Protein AF-A0A835RXQ4-F1 (afdb_monomer_lite)

Foldseek 3Di:
DPPDDPPDPVVLQVVLVVVCVVPVHDSVPKDKDKDWDWDQPP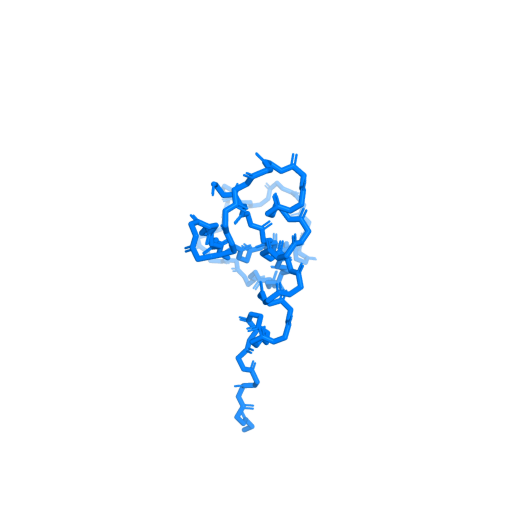DPDCPVPDPDGDTDTDIDIDID

Structure (mmCIF, N/CA/C/O backbone):
data_AF-A0A835RXQ4-F1
#
_entry.id   AF-A0A835RXQ4-F1
#
loop_
_atom_site.group_PDB
_atom_site.id
_atom_site.type_symbol
_atom_site.label_atom_id
_atom_site.label_alt_id
_atom_site.label_comp_id
_atom_site.label_asym_id
_atom_site.label_entity_id
_atom_site.label_seq_id
_atom_site.pdbx_PDB_ins_code
_atom_site.Cartn_x
_atom_site.Cartn_y
_atom_site.Cartn_z
_atom_site.occupancy
_atom_site.B_iso_or_equiv
_atom_site.auth_seq_id
_atom_site.auth_comp_id
_atom_site.auth_asym_id
_atom_site.auth_atom_id
_atom_site.pdbx_PDB_model_num
ATOM 1 N N . MET A 1 1 ? 11.781 -19.998 -6.957 1.00 39.59 1 MET A N 1
ATOM 2 C CA . MET A 1 1 ? 11.919 -18.969 -5.906 1.00 39.59 1 MET A CA 1
ATOM 3 C C . MET A 1 1 ? 10.522 -18.467 -5.617 1.00 39.59 1 MET A C 1
ATOM 5 O O . MET A 1 1 ? 9.895 -17.955 -6.533 1.00 39.59 1 MET A O 1
ATOM 9 N N . GLY A 1 2 ? 9.980 -18.763 -4.433 1.00 48.97 2 GLY A N 1
ATOM 10 C CA . GLY A 1 2 ? 8.630 -18.329 -4.073 1.00 48.97 2 GLY A CA 1
ATOM 11 C C . GLY A 1 2 ? 8.606 -16.809 -4.036 1.00 48.97 2 GLY A C 1
ATOM 12 O O . GLY A 1 2 ? 9.388 -16.217 -3.297 1.00 48.97 2 GLY A O 1
ATOM 13 N N . ALA A 1 3 ? 7.785 -16.192 -4.883 1.00 61.97 3 ALA A N 1
ATOM 14 C CA . ALA A 1 3 ? 7.598 -14.754 -4.856 1.00 61.97 3 ALA A CA 1
ATOM 15 C C . ALA A 1 3 ? 7.043 -14.389 -3.475 1.00 61.97 3 ALA A C 1
ATOM 17 O O . ALA A 1 3 ? 5.951 -14.823 -3.108 1.00 61.97 3 ALA A O 1
ATOM 18 N N . SER A 1 4 ? 7.814 -13.647 -2.685 1.00 66.75 4 SER A N 1
ATOM 19 C CA . SER A 1 4 ? 7.279 -12.950 -1.520 1.00 66.75 4 SER A CA 1
ATOM 20 C C . SER A 1 4 ? 6.115 -12.086 -2.004 1.00 66.75 4 SER A C 1
ATOM 22 O O . SER A 1 4 ? 6.301 -11.281 -2.917 1.00 66.75 4 SER A O 1
ATOM 24 N N . SER A 1 5 ? 4.915 -12.281 -1.455 1.00 73.00 5 SER A N 1
ATOM 25 C CA . SER A 1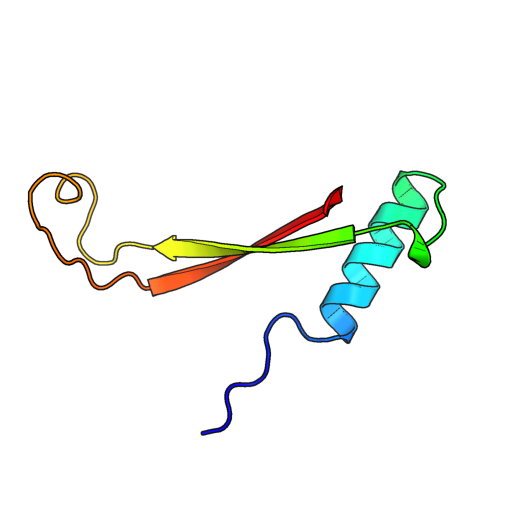 5 ? 3.756 -11.480 -1.847 1.00 73.00 5 SER A CA 1
ATOM 26 C C . SER A 1 5 ? 3.984 -10.040 -1.402 1.00 73.00 5 SER A C 1
ATOM 28 O O . SER A 1 5 ? 4.084 -9.779 -0.202 1.00 73.00 5 SER A O 1
ATOM 30 N N . TRP A 1 6 ? 4.086 -9.127 -2.363 1.00 77.81 6 TRP A N 1
ATOM 31 C CA . TRP A 1 6 ? 4.085 -7.696 -2.097 1.00 77.81 6 TRP A CA 1
ATOM 32 C C . TRP A 1 6 ? 2.689 -7.117 -2.394 1.00 77.81 6 TRP A C 1
ATOM 34 O O . TRP A 1 6 ? 2.087 -7.504 -3.402 1.00 77.81 6 TRP A O 1
ATOM 44 N N . PRO A 1 7 ? 2.176 -6.202 -1.553 1.00 84.62 7 PRO A N 1
ATOM 45 C CA . PRO A 1 7 ? 2.787 -5.726 -0.314 1.00 84.62 7 PRO A CA 1
ATOM 46 C C . PRO A 1 7 ? 2.682 -6.773 0.795 1.00 84.62 7 PRO A C 1
ATOM 48 O O . PRO A 1 7 ? 1.764 -7.597 0.817 1.00 84.62 7 PRO A O 1
ATOM 51 N N . SER A 1 8 ? 3.632 -6.746 1.726 1.00 89.50 8 SER A N 1
ATOM 52 C CA . SER A 1 8 ? 3.559 -7.579 2.922 1.00 89.50 8 SER A CA 1
ATOM 53 C C . SER A 1 8 ? 2.367 -7.173 3.795 1.00 89.50 8 SER A C 1
ATOM 55 O O . SER A 1 8 ? 1.910 -6.028 3.775 1.00 89.50 8 SER A O 1
ATOM 57 N N . ALA A 1 9 ? 1.878 -8.100 4.622 1.00 90.69 9 ALA A N 1
ATOM 58 C CA . ALA A 1 9 ? 0.793 -7.806 5.562 1.00 90.69 9 ALA A CA 1
ATOM 59 C C . ALA A 1 9 ? 1.135 -6.631 6.500 1.00 90.69 9 ALA A C 1
ATOM 61 O O . ALA A 1 9 ? 0.260 -5.833 6.830 1.00 90.69 9 ALA A O 1
ATOM 62 N N . THR A 1 10 ? 2.409 -6.493 6.880 1.00 93.12 10 THR A N 1
ATOM 63 C CA . THR A 1 10 ? 2.898 -5.389 7.714 1.00 93.12 10 THR A CA 1
ATOM 64 C C . THR A 1 10 ? 2.829 -4.045 6.987 1.00 93.12 10 THR A C 1
ATOM 66 O O . THR A 1 10 ? 2.372 -3.073 7.577 1.00 93.12 10 THR A O 1
ATOM 69 N N . GLU A 1 11 ? 3.222 -3.982 5.709 1.00 91.12 11 GLU A N 1
ATOM 70 C CA . GLU A 1 11 ? 3.110 -2.758 4.896 1.00 91.12 11 GLU A CA 1
ATOM 71 C C . GLU A 1 11 ? 1.644 -2.345 4.695 1.00 91.12 11 GLU A C 1
ATOM 73 O O . GLU A 1 11 ? 1.314 -1.164 4.790 1.00 91.12 11 GLU A O 1
ATOM 78 N N . ILE A 1 12 ? 0.748 -3.315 4.471 1.00 91.75 12 ILE A N 1
ATOM 79 C CA . ILE A 1 12 ? -0.696 -3.057 4.361 1.00 91.75 12 ILE A CA 1
ATOM 80 C C . ILE A 1 12 ? -1.244 -2.491 5.676 1.00 91.75 12 ILE A C 1
ATOM 82 O O . ILE A 1 12 ? -2.020 -1.535 5.653 1.00 91.75 12 ILE A O 1
ATOM 86 N N . LEU A 1 13 ? -0.856 -3.069 6.816 1.00 94.12 13 LEU A N 1
ATOM 87 C CA . LEU A 1 13 ? -1.309 -2.613 8.128 1.00 94.12 13 LEU A CA 1
ATOM 88 C C . LEU A 1 13 ? -0.811 -1.197 8.441 1.00 94.12 13 LEU A C 1
ATOM 90 O O . LEU A 1 13 ? -1.613 -0.357 8.837 1.00 94.12 13 LEU A O 1
ATOM 94 N N . ASP A 1 14 ? 0.473 -0.911 8.211 1.00 94.50 14 ASP A N 1
ATOM 95 C CA . ASP A 1 14 ? 1.052 0.420 8.438 1.00 94.50 14 ASP A CA 1
ATOM 96 C C . ASP A 1 14 ? 0.354 1.500 7.590 1.00 94.50 14 ASP A C 1
ATOM 98 O O . ASP A 1 14 ? -0.009 2.564 8.099 1.00 94.50 14 ASP A O 1
ATOM 102 N N . ALA A 1 15 ? 0.077 1.203 6.314 1.00 93.19 15 ALA A N 1
ATOM 103 C CA . ALA A 1 15 ? -0.668 2.102 5.435 1.00 93.19 15 ALA A CA 1
ATOM 104 C C . ALA A 1 15 ? -2.100 2.357 5.938 1.00 93.19 15 ALA A C 1
ATOM 106 O O . ALA A 1 15 ? -2.557 3.502 5.946 1.00 93.19 15 ALA A O 1
ATOM 107 N N . LYS A 1 16 ? -2.807 1.312 6.392 1.00 95.38 16 LYS A N 1
ATOM 108 C CA . LYS A 1 16 ? -4.166 1.452 6.933 1.00 95.38 16 LYS A CA 1
ATOM 109 C C . LYS A 1 16 ? -4.202 2.282 8.216 1.00 95.38 16 LYS A C 1
ATOM 111 O O . LYS A 1 16 ? -5.072 3.140 8.334 1.00 95.38 16 LYS A O 1
ATOM 116 N N . THR A 1 17 ? -3.266 2.065 9.142 1.00 96.25 17 THR A N 1
ATOM 117 C CA . THR A 1 17 ? -3.193 2.809 10.411 1.00 96.25 17 THR A CA 1
ATOM 118 C C . THR A 1 17 ? -3.002 4.303 10.168 1.00 96.25 17 THR A C 1
ATOM 120 O O . THR A 1 17 ? -3.773 5.107 10.682 1.00 96.25 17 THR A O 1
ATOM 123 N N . LYS A 1 18 ? -2.056 4.685 9.301 1.00 95.75 18 LYS A N 1
ATOM 124 C CA . LYS A 1 18 ? -1.816 6.101 8.967 1.00 95.75 18 LYS A CA 1
ATOM 125 C C . LYS A 1 18 ? -3.064 6.786 8.412 1.00 95.75 18 LYS A C 1
ATOM 127 O O . LYS A 1 18 ? -3.382 7.910 8.782 1.00 95.75 18 LYS A O 1
ATOM 132 N N . VAL A 1 19 ? -3.802 6.109 7.538 1.00 94.38 19 VAL A N 1
ATOM 133 C CA . VAL A 1 19 ? -5.033 6.663 6.950 1.00 94.38 19 VAL A CA 1
ATOM 134 C C . VAL A 1 19 ? -6.151 6.746 7.970 1.00 94.38 19 VAL A C 1
ATOM 136 O O . VAL A 1 19 ? -6.890 7.728 7.976 1.00 94.38 19 VAL A O 1
ATOM 139 N N . SER A 1 20 ? -6.299 5.722 8.807 1.00 96.06 20 SER A N 1
ATOM 140 C CA . SER A 1 20 ? -7.269 5.704 9.899 1.00 96.06 20 SER A CA 1
ATOM 141 C C . SER A 1 20 ? -7.071 6.927 10.799 1.00 96.06 20 SER A C 1
ATOM 143 O O . SER A 1 20 ? -8.011 7.702 10.978 1.00 96.06 20 SER A O 1
ATOM 145 N N . GLU A 1 21 ? -5.832 7.201 11.217 1.00 96.69 21 GLU A N 1
ATOM 146 C CA . GLU A 1 21 ? -5.472 8.393 11.997 1.00 96.69 21 GLU A CA 1
ATOM 147 C C . GLU A 1 21 ? -5.775 9.702 11.251 1.00 96.69 21 GLU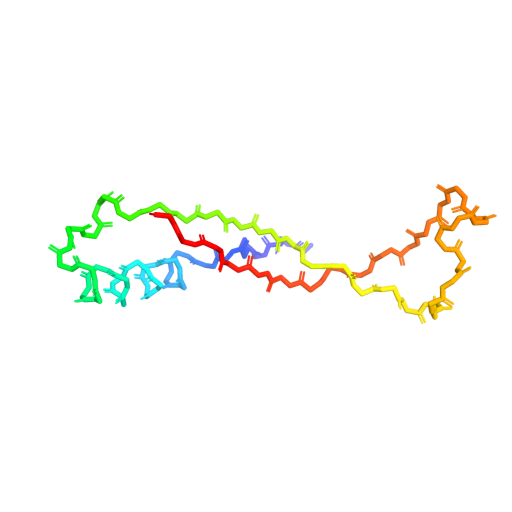 A C 1
ATOM 149 O O . GLU A 1 21 ? -6.352 10.626 11.823 1.00 96.69 21 GLU A O 1
ATOM 154 N N . MET A 1 22 ? -5.434 9.785 9.960 1.00 95.12 22 MET A N 1
ATOM 155 C CA . MET A 1 22 ? -5.673 10.985 9.145 1.00 95.12 22 MET A CA 1
ATOM 156 C C . MET A 1 22 ? -7.157 11.249 8.859 1.00 95.12 22 MET A C 1
ATOM 158 O O . MET A 1 22 ? -7.554 12.399 8.672 1.00 95.12 22 MET A O 1
ATOM 162 N N . SER A 1 23 ? -7.970 10.196 8.773 1.00 93.38 23 SER A N 1
ATOM 163 C CA . SER A 1 23 ? -9.382 10.272 8.376 1.00 93.38 23 SER A CA 1
ATOM 164 C C . SER A 1 23 ? -10.361 10.197 9.548 1.00 93.38 23 SER A C 1
ATOM 166 O O . SER A 1 23 ? -11.545 10.478 9.354 1.00 93.38 23 SER A O 1
ATOM 168 N N . GLY A 1 24 ? -9.895 9.821 10.745 1.00 93.56 24 GLY A N 1
ATOM 169 C CA . GLY A 1 24 ? -10.733 9.573 11.921 1.00 93.56 24 GLY A CA 1
ATOM 170 C C . GLY A 1 24 ? -11.652 8.354 11.780 1.00 93.56 24 GLY A C 1
ATOM 171 O O . GLY A 1 24 ? -12.667 8.277 12.469 1.00 93.56 24 GLY A O 1
ATOM 172 N N . ARG A 1 25 ? -11.346 7.441 10.850 1.00 94.88 25 ARG A N 1
ATOM 173 C CA . ARG A 1 25 ? -12.095 6.195 10.608 1.00 94.88 25 ARG A CA 1
ATOM 174 C C . ARG A 1 25 ? -11.391 5.014 11.253 1.00 94.88 25 ARG A C 1
ATOM 176 O O . ARG A 1 25 ? -10.182 5.060 11.441 1.00 94.88 25 ARG A O 1
ATOM 183 N N . GLU A 1 26 ? -12.122 3.938 11.506 1.00 96.12 26 GLU A N 1
ATOM 184 C CA . GLU A 1 26 ? -11.537 2.689 11.996 1.00 96.12 26 GLU A CA 1
ATOM 185 C C . GLU A 1 26 ? -10.637 2.031 10.933 1.00 96.12 26 GLU A C 1
ATOM 187 O O . GLU A 1 26 ? -10.841 2.169 9.722 1.00 96.12 26 GLU A O 1
ATOM 192 N N . VAL A 1 27 ? -9.620 1.292 11.379 1.00 94.44 27 VAL A N 1
ATOM 193 C CA . VAL A 1 27 ? -8.634 0.625 10.504 1.00 94.44 27 VAL A CA 1
ATOM 194 C C . VAL A 1 27 ? -9.296 -0.432 9.604 1.00 94.44 27 VAL A C 1
ATOM 196 O O . VAL A 1 27 ? -8.849 -0.677 8.472 1.00 94.44 27 VAL A O 1
ATOM 199 N N . GLU A 1 28 ? -10.375 -1.063 10.076 1.00 94.62 28 GLU A N 1
ATOM 200 C CA . GLU A 1 28 ? -11.168 -2.033 9.317 1.00 94.62 28 GLU A CA 1
ATOM 201 C C . GLU A 1 28 ? -11.887 -1.402 8.117 1.00 94.62 28 GLU A C 1
ATOM 203 O O . GLU A 1 28 ? -12.028 -2.065 7.085 1.00 94.62 28 GLU A O 1
ATOM 208 N N . ASP A 1 29 ? -12.265 -0.123 8.213 1.00 92.38 29 ASP A N 1
ATOM 209 C CA . ASP A 1 29 ? -12.984 0.600 7.157 1.00 92.38 29 ASP A CA 1
ATOM 210 C C . ASP A 1 29 ? -12.072 1.032 6.001 1.00 92.38 29 ASP A C 1
ATOM 212 O O . ASP A 1 29 ? -12.541 1.227 4.875 1.00 92.38 29 ASP A O 1
ATOM 216 N N . VAL A 1 30 ? -10.763 1.154 6.250 1.00 92.44 30 VAL A N 1
ATOM 217 C CA . VAL A 1 30 ? -9.779 1.541 5.231 1.00 92.44 30 VAL A CA 1
ATOM 218 C C . VAL A 1 30 ? -9.593 0.410 4.218 1.00 92.44 30 VAL A C 1
ATOM 220 O O . VAL A 1 30 ? -9.336 -0.739 4.588 1.00 92.44 30 VAL A O 1
ATOM 223 N N . LYS A 1 31 ? -9.660 0.710 2.917 1.00 92.56 31 LYS A N 1
ATOM 224 C CA . LYS A 1 31 ? -9.427 -0.276 1.846 1.00 92.56 31 LYS A CA 1
ATOM 225 C C . LYS A 1 31 ? -8.166 0.064 1.067 1.00 92.56 31 LYS A C 1
ATOM 227 O O . LYS A 1 31 ? -7.940 1.214 0.704 1.00 92.56 31 LYS A O 1
ATOM 232 N N . VAL A 1 32 ? -7.369 -0.964 0.781 1.00 88.38 32 VAL A N 1
ATOM 233 C CA . VAL A 1 32 ? -6.103 -0.839 0.054 1.00 88.38 32 VAL A CA 1
ATOM 234 C C . VAL A 1 32 ? -6.260 -1.437 -1.338 1.00 88.38 32 VAL A C 1
ATOM 236 O O . VAL A 1 32 ? -6.705 -2.576 -1.480 1.00 88.38 32 VAL A O 1
ATOM 239 N N . VAL A 1 33 ? -5.894 -0.668 -2.360 1.00 87.81 33 VAL A N 1
ATOM 240 C CA . VAL A 1 33 ? -5.802 -1.127 -3.749 1.00 87.81 33 VAL A CA 1
ATOM 241 C C . VAL A 1 33 ? -4.354 -1.004 -4.190 1.00 87.81 33 VAL A C 1
ATOM 243 O O . VAL A 1 33 ? -3.736 0.047 -4.045 1.00 87.81 33 VAL A O 1
ATOM 246 N N . VAL A 1 34 ? -3.816 -2.087 -4.735 1.00 83.94 34 VAL A N 1
ATOM 247 C CA . VAL A 1 34 ? -2.427 -2.155 -5.181 1.00 83.94 34 VAL A CA 1
ATOM 248 C C . VAL A 1 34 ? -2.399 -2.085 -6.700 1.00 83.94 34 VAL A C 1
ATOM 250 O O . VAL A 1 34 ? -3.075 -2.873 -7.360 1.00 83.94 34 VAL A O 1
ATOM 253 N N . SER A 1 35 ? -1.622 -1.154 -7.250 1.00 79.81 35 SER A N 1
ATOM 254 C CA . SER A 1 35 ? -1.411 -1.033 -8.691 1.00 79.81 35 SER A CA 1
ATOM 255 C C . SER A 1 35 ? 0.085 -1.014 -8.980 1.00 79.81 35 SER A C 1
ATOM 257 O O . SER A 1 35 ? 0.760 -0.050 -8.616 1.00 79.81 35 SER A O 1
ATOM 259 N N . PRO A 1 36 ? 0.629 -2.044 -9.643 1.00 73.81 36 PRO A N 1
ATOM 260 C CA . PRO A 1 36 ? 1.973 -1.975 -10.187 1.00 73.81 36 PRO A CA 1
ATOM 261 C C . PRO A 1 36 ? 2.080 -0.799 -11.171 1.00 73.81 36 PRO A C 1
ATOM 263 O O . PRO A 1 36 ? 1.334 -0.711 -12.147 1.00 73.81 36 PRO A O 1
ATOM 266 N N . TYR A 1 37 ? 2.982 0.131 -10.891 1.00 66.94 37 TYR A N 1
ATOM 267 C CA . TYR A 1 37 ? 3.522 1.054 -11.877 1.00 66.94 37 TYR A CA 1
ATOM 268 C C . TYR A 1 37 ? 4.373 0.279 -12.891 1.00 66.94 37 TYR A C 1
ATOM 270 O O . TYR A 1 37 ? 4.958 -0.740 -12.568 1.00 66.94 37 TYR A O 1
ATOM 278 N N . ARG A 1 38 ? 4.491 0.731 -14.136 1.00 67.94 38 ARG A N 1
ATOM 279 C CA . ARG A 1 38 ? 5.322 0.039 -15.133 1.00 67.94 38 ARG A CA 1
ATOM 280 C C . ARG A 1 38 ? 6.363 0.993 -15.687 1.00 67.94 38 ARG A C 1
ATOM 282 O O . ARG A 1 38 ? 6.019 1.967 -16.348 1.00 67.94 38 ARG A O 1
ATOM 289 N N . ILE A 1 39 ? 7.637 0.724 -15.409 1.00 67.75 39 ILE A N 1
ATOM 290 C CA . ILE A 1 39 ? 8.751 1.397 -16.074 1.00 67.75 39 ILE A CA 1
ATOM 291 C C . ILE A 1 39 ? 9.004 0.678 -17.395 1.00 67.75 39 ILE A C 1
ATOM 293 O O . ILE A 1 39 ? 9.269 -0.525 -17.435 1.00 67.75 39 ILE A O 1
ATOM 297 N N . CYS A 1 40 ? 8.965 1.441 -18.485 1.00 61.84 40 CYS A N 1
ATOM 298 C CA . CYS A 1 40 ? 9.493 0.988 -19.758 1.00 61.84 40 CYS A CA 1
ATOM 299 C C . CYS A 1 40 ? 11.015 1.226 -19.790 1.00 61.84 40 CYS A C 1
ATOM 301 O O . CYS A 1 40 ? 11.439 2.384 -19.800 1.00 61.84 40 CYS A O 1
ATOM 303 N N . PRO A 1 41 ? 11.853 0.174 -19.842 1.00 66.56 41 PRO A N 1
ATOM 304 C CA . PRO A 1 41 ? 13.305 0.337 -19.922 1.00 66.56 41 PRO A CA 1
ATOM 305 C C . PRO A 1 41 ? 13.790 0.848 -21.294 1.00 66.56 41 PRO A C 1
ATOM 307 O O . PRO A 1 41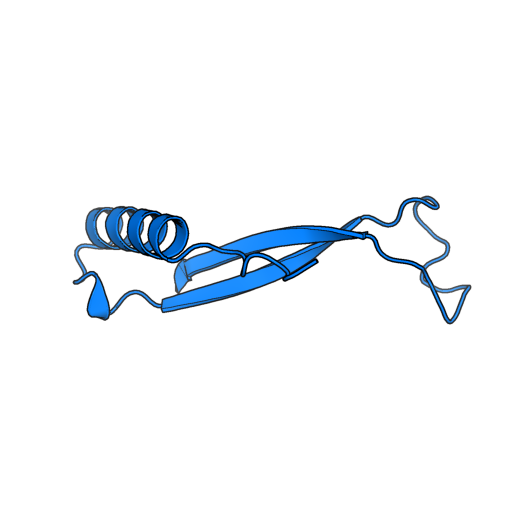 ? 14.935 1.269 -21.411 1.00 66.56 41 PRO A O 1
ATOM 310 N N . LEU A 1 42 ? 12.944 0.810 -22.331 1.00 63.44 42 LEU A N 1
ATOM 311 C CA . LEU A 1 42 ? 13.304 1.076 -23.733 1.00 63.44 42 LEU A CA 1
ATOM 312 C C . LEU A 1 42 ? 13.028 2.516 -24.216 1.00 63.44 42 LEU A C 1
ATOM 314 O O . LEU A 1 42 ? 13.219 2.810 -25.392 1.00 63.44 42 LEU A O 1
ATOM 318 N N . GLY A 1 43 ? 12.677 3.436 -23.315 1.00 60.25 43 GLY A N 1
ATOM 319 C CA . GLY A 1 43 ? 12.470 4.851 -23.640 1.00 60.25 43 GLY A CA 1
ATOM 320 C C . GLY A 1 43 ? 11.031 5.192 -24.038 1.00 60.25 43 GLY A C 1
ATOM 321 O O . GLY A 1 43 ? 10.234 4.334 -24.409 1.00 60.25 43 GLY A O 1
ATOM 322 N N . ALA A 1 44 ? 10.678 6.471 -23.899 1.00 64.50 44 ALA A N 1
ATOM 323 C CA . ALA A 1 44 ? 9.347 6.975 -24.224 1.00 64.50 44 ALA A CA 1
ATOM 324 C C . ALA A 1 44 ? 9.127 7.028 -25.748 1.00 64.50 44 ALA A C 1
ATOM 326 O O . ALA A 1 44 ? 10.066 7.317 -26.489 1.00 64.50 44 ALA A O 1
ATOM 327 N N . HIS A 1 45 ? 7.869 6.846 -26.173 1.00 63.09 45 HIS A N 1
ATOM 328 C CA . HIS A 1 45 ? 7.349 7.058 -27.534 1.00 63.09 45 HIS A CA 1
ATOM 329 C C . HIS A 1 45 ? 7.325 5.857 -28.505 1.00 63.09 45 HIS A C 1
ATOM 331 O O . HIS A 1 45 ? 6.974 6.031 -29.669 1.00 63.09 45 HIS A O 1
ATOM 337 N N . ILE A 1 46 ? 7.618 4.638 -28.040 1.00 58.81 46 ILE A N 1
ATOM 338 C CA . ILE A 1 46 ? 7.431 3.391 -28.818 1.00 58.81 46 ILE A CA 1
ATOM 339 C C . ILE A 1 46 ? 6.161 2.614 -28.428 1.00 58.81 46 ILE A C 1
ATOM 341 O O . ILE A 1 46 ? 5.813 1.629 -29.068 1.00 58.81 46 ILE A O 1
ATOM 345 N N . ASP A 1 47 ? 5.428 3.094 -27.426 1.00 63.12 47 ASP A N 1
ATOM 346 C CA . ASP A 1 47 ? 4.176 2.537 -26.895 1.00 63.12 47 ASP A CA 1
ATOM 347 C C . ASP A 1 47 ? 3.050 2.406 -27.936 1.00 63.12 47 ASP A C 1
ATOM 349 O O . ASP A 1 47 ? 2.161 1.575 -27.779 1.00 63.12 47 ASP A O 1
ATOM 353 N N . HIS A 1 48 ? 3.115 3.183 -29.022 1.00 60.41 48 HIS A N 1
ATOM 354 C CA . HIS A 1 48 ? 2.178 3.116 -30.149 1.00 60.41 48 HIS A CA 1
ATOM 355 C C . HIS A 1 48 ? 2.710 2.329 -31.361 1.00 60.41 48 HIS A C 1
ATOM 357 O O . HIS A 1 48 ? 1.995 2.189 -32.352 1.00 60.41 48 HIS A O 1
ATOM 363 N N . GLN A 1 49 ? 3.972 1.881 -31.338 1.00 60.34 49 GLN A N 1
ATOM 364 C CA . GLN A 1 49 ? 4.656 1.304 -32.506 1.00 60.34 49 GLN A CA 1
ATOM 365 C C . GLN A 1 49 ? 4.999 -0.182 -32.362 1.00 60.34 49 GLN A C 1
ATOM 367 O O . GLN A 1 49 ? 5.322 -0.820 -33.362 1.00 60.34 49 GLN A O 1
ATOM 372 N N . VAL A 1 50 ? 4.950 -0.734 -31.150 1.00 55.28 50 VAL A N 1
ATOM 373 C CA . VAL A 1 50 ? 5.270 -2.140 -30.885 1.00 55.28 50 VAL A CA 1
ATOM 374 C C . VAL A 1 50 ? 4.180 -2.782 -30.031 1.00 55.28 50 VAL A C 1
ATOM 376 O O . VAL A 1 50 ? 3.900 -2.322 -28.929 1.00 55.28 50 VAL A O 1
ATOM 379 N N . ASP A 1 51 ? 3.583 -3.862 -30.543 1.00 56.28 51 ASP A N 1
ATOM 380 C CA . ASP A 1 51 ? 2.483 -4.597 -29.896 1.00 56.28 51 ASP A CA 1
ATOM 381 C C . ASP A 1 51 ? 2.903 -5.318 -28.599 1.00 56.28 51 ASP A C 1
ATOM 383 O O . ASP A 1 51 ? 2.050 -5.720 -27.807 1.00 56.28 51 ASP A O 1
ATOM 387 N N . GLU A 1 52 ? 4.206 -5.475 -28.344 1.00 56.50 52 GLU A N 1
ATOM 388 C CA . GLU A 1 52 ? 4.714 -6.170 -27.162 1.00 56.50 52 GLU A CA 1
ATOM 389 C C . GLU A 1 52 ? 5.937 -5.453 -26.575 1.00 56.50 52 GLU A C 1
ATOM 391 O O . GLU A 1 52 ? 7.011 -5.390 -27.176 1.00 56.50 52 GLU A O 1
ATOM 396 N N . MET A 1 53 ? 5.770 -4.899 -25.371 1.00 55.06 53 MET A N 1
ATOM 397 C CA . MET A 1 53 ? 6.836 -4.262 -24.599 1.00 55.06 53 MET A CA 1
ATOM 398 C C . MET A 1 53 ? 7.084 -5.052 -23.313 1.00 55.06 53 MET A C 1
ATOM 400 O O . MET A 1 53 ? 6.166 -5.274 -22.524 1.00 55.06 53 MET A O 1
ATOM 404 N N . ALA A 1 54 ? 8.342 -5.422 -23.063 1.00 54.22 54 ALA A N 1
ATOM 405 C CA . ALA A 1 54 ? 8.775 -5.929 -21.765 1.00 54.22 54 ALA A CA 1
ATOM 406 C C . ALA A 1 54 ? 8.752 -4.774 -20.747 1.00 54.22 54 ALA A C 1
ATOM 408 O O . ALA A 1 54 ? 9.654 -3.934 -20.706 1.00 54.22 54 ALA A O 1
ATOM 409 N N . LEU A 1 55 ? 7.673 -4.695 -19.971 1.00 51.88 55 LEU A N 1
ATOM 410 C CA . LEU A 1 55 ? 7.496 -3.715 -18.905 1.00 51.88 55 LEU A CA 1
ATOM 411 C C . LEU A 1 55 ? 8.085 -4.264 -17.602 1.00 51.88 55 LEU A C 1
ATOM 413 O O . LEU A 1 55 ? 7.856 -5.420 -17.255 1.00 51.88 55 LEU A O 1
ATOM 417 N N . HIS A 1 56 ? 8.832 -3.431 -16.880 1.00 53.34 56 HIS A N 1
ATOM 418 C CA . HIS A 1 56 ? 9.252 -3.733 -15.516 1.00 53.34 56 HIS A CA 1
ATOM 419 C C . HIS A 1 56 ? 8.271 -3.104 -14.533 1.00 53.34 56 HIS A C 1
ATOM 421 O O . HIS A 1 56 ? 8.010 -1.904 -14.602 1.00 53.34 56 HIS A O 1
ATOM 427 N N . ASP A 1 57 ? 7.756 -3.899 -13.602 1.00 47.88 57 ASP A N 1
ATOM 428 C CA . ASP A 1 57 ? 6.831 -3.420 -12.583 1.00 47.88 57 ASP A CA 1
ATOM 429 C C . ASP A 1 57 ? 7.587 -2.660 -11.471 1.00 47.88 57 ASP A C 1
ATOM 431 O O . ASP A 1 57 ? 8.446 -3.207 -10.782 1.00 47.88 57 ASP A O 1
ATOM 435 N N . VAL A 1 58 ? 7.259 -1.385 -11.288 1.00 52.09 58 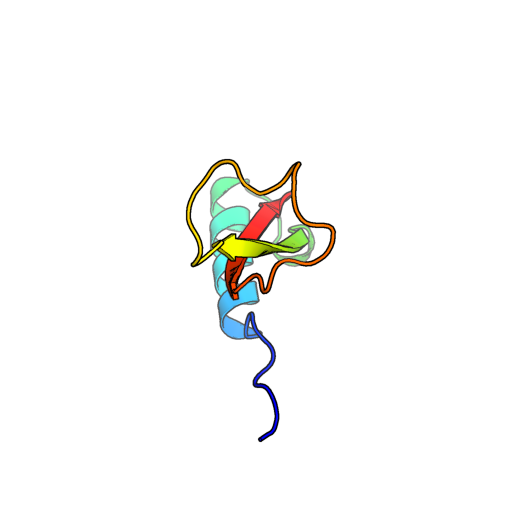VAL A N 1
ATOM 436 C CA . VAL A 1 58 ? 7.384 -0.640 -10.022 1.00 52.09 58 VAL A CA 1
ATOM 437 C C . VAL A 1 58 ? 6.010 -0.670 -9.349 1.00 52.09 58 VAL A C 1
ATOM 439 O O . VAL A 1 58 ? 5.067 -1.165 -9.943 1.00 52.09 58 VAL A O 1
ATOM 442 N N . GLN A 1 59 ? 5.820 -0.277 -8.092 1.00 55.19 59 GLN A N 1
ATOM 443 C CA . GLN A 1 59 ? 4.544 -0.560 -7.423 1.00 55.19 59 GLN A CA 1
ATOM 444 C C . GLN A 1 59 ? 4.042 0.598 -6.558 1.00 55.19 59 GLN A C 1
ATOM 446 O O . GLN A 1 59 ? 4.824 1.214 -5.840 1.00 55.19 59 GLN A O 1
ATOM 451 N N . GLU A 1 60 ? 2.735 0.888 -6.632 1.00 55.59 60 GLU A N 1
ATOM 452 C CA . GLU A 1 60 ? 2.064 1.969 -5.899 1.00 55.59 60 GLU A CA 1
ATOM 453 C C . GLU A 1 60 ? 0.837 1.457 -5.125 1.00 55.59 60 GLU A C 1
ATOM 455 O O . GLU A 1 60 ? 0.153 0.509 -5.533 1.00 55.59 60 GLU A O 1
ATOM 460 N N . VAL A 1 61 ? 0.545 2.104 -3.993 1.00 56.34 61 VAL A N 1
ATOM 461 C CA . VAL A 1 61 ? -0.554 1.749 -3.087 1.00 56.34 61 VAL A CA 1
ATOM 462 C C . VAL A 1 61 ? -1.537 2.910 -2.994 1.00 56.34 61 VAL A C 1
ATOM 464 O O . VAL A 1 61 ? -1.166 4.020 -2.622 1.00 56.34 61 VAL A O 1
ATOM 467 N N . TRP A 1 62 ? -2.803 2.634 -3.302 1.00 61.84 62 TRP A N 1
ATOM 468 C CA . TRP A 1 62 ? -3.898 3.596 -3.261 1.00 61.84 62 TRP A CA 1
ATOM 469 C C . TRP A 1 62 ? -4.863 3.264 -2.129 1.00 61.84 62 TRP A C 1
ATOM 471 O O . TRP A 1 62 ? -5.170 2.098 -1.865 1.00 61.84 62 TRP A O 1
ATOM 481 N N . ILE A 1 63 ? -5.367 4.309 -1.481 1.00 59.97 63 ILE A N 1
ATOM 482 C CA . ILE A 1 63 ? -6.205 4.216 -0.289 1.00 59.97 63 ILE A CA 1
ATOM 483 C C . ILE A 1 63 ? -7.509 4.973 -0.578 1.00 59.97 63 ILE A C 1
ATOM 485 O O . ILE A 1 63 ? -7.464 6.110 -1.050 1.00 59.97 63 ILE A O 1
ATOM 489 N N . LYS A 1 64 ? -8.656 4.322 -0.347 1.00 57.03 64 LYS A N 1
ATOM 490 C CA . LYS A 1 64 ? -10.007 4.892 -0.499 1.00 57.03 64 LYS A CA 1
ATOM 491 C C . LYS A 1 64 ? -10.737 4.953 0.831 1.00 57.03 64 LYS A C 1
ATOM 493 O O . LYS A 1 64 ? -10.555 4.002 1.626 1.00 57.03 64 LYS A O 1
#

Secondary structure (DSSP, 8-state):
-----SSPHHHHHHHHHHHHHHHT--TTT--EEEEEEEE-TT-TT-TTT-S---PEEEEEEEE-

Radius of gyration: 16.51 Å; chains: 1; bounding box: 26×30×44 Å

Organism: Vanilla planifolia (NCBI:txid51239)

pLDDT: mean 74.56, std 17.3, range [39.59, 96.69]

Sequence (64 aa):
MGASSWPSATEILDAKTKVSEMSGREVEDVKVVVSPYRICPLGAHIDHQVDEMAL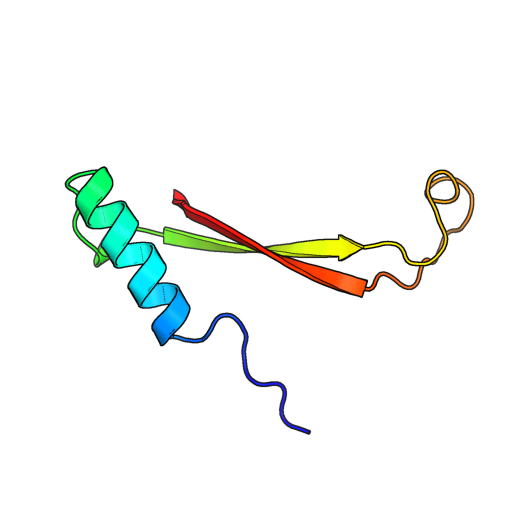HDVQEVWIK